Protein AF-A0A3L7SMZ0-F1 (afdb_monomer)

Mean predicted aligned error: 10.13 Å

Secondary structure (DSSP, 8-state):
-HHHHHHHHHHHHHHHHHHHHHHHHHHHHHHHHTT--HHHHHHHH-S-------S--SEE-TTPPTTPPPEE---TT-SS-HHHHHHHHHTPPTT-EEEEE-TTSS-EEEEE----SS-HHHHHHHHHHHHT-HHHHHHHHHHHHHHHHHHHHHHHHHHTT---SS---SGGG-

pLDDT: mean 87.82, std 9.3, range [47.94, 97.62]

Solvent-accessible surface area (backbone atoms only — not comparable to full-atom values): 10430 Å² total; per-residue (Å²): 112,79,82,53,50,61,56,50,53,51,52,48,51,46,61,67,40,42,66,57,43,46,51,55,19,49,50,51,26,50,47,34,63,73,70,46,51,66,64,62,52,25,70,74,68,54,99,53,88,79,76,82,61,66,92,77,57,73,59,37,52,86,90,59,62,92,88,59,77,70,40,78,49,76,54,64,91,48,75,61,34,46,68,57,31,47,52,51,56,72,73,50,51,71,65,36,60,36,67,33,4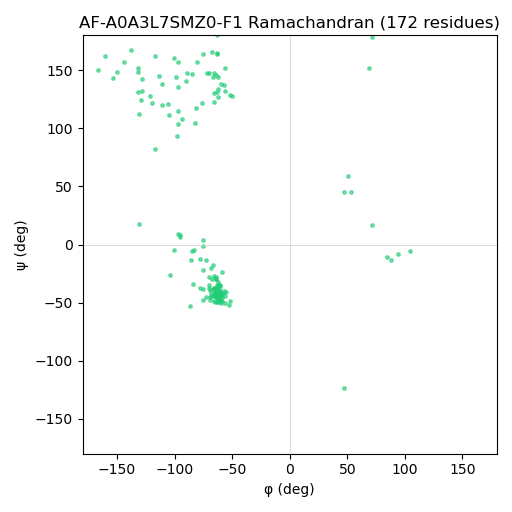0,20,61,88,57,82,50,58,43,54,41,68,40,78,72,64,84,71,42,75,68,56,49,50,50,52,53,56,54,47,71,73,36,67,69,63,51,44,56,54,49,50,52,52,49,49,53,52,48,53,53,50,52,51,51,50,41,59,75,66,65,66,76,76,94,55,86,73,91,54,89,89,74,114

Sequence (174 aa):
FQSARDDVLRAWRIVEARPLARKAAEEIATEAKAGKTLEQIAAARGGVEVEKAGPFTWLTRGTAPFGSAPELSQPEGLAMPGDEVMRAVFDLEPGQTAVAFNEPKTVCYAIRLVSLEPDDAQLKDLFLASTQDPRRLATVADDDTRSVYDGWMKSILERYAVSWKREPRGPELR

Structure (mmCIF, N/CA/C/O backbone):
data_AF-A0A3L7SMZ0-F1
#
_entry.id   AF-A0A3L7SMZ0-F1
#
loop_
_atom_site.group_PDB
_atom_site.id
_atom_site.type_symbol
_atom_site.label_atom_id
_atom_site.label_alt_id
_atom_site.label_comp_id
_atom_site.label_asym_id
_atom_site.label_entity_id
_atom_site.label_seq_id
_atom_site.pdbx_PDB_ins_code
_atom_site.Cartn_x
_atom_site.Cartn_y
_atom_site.Cartn_z
_atom_site.occupancy
_atom_site.B_iso_or_equiv
_atom_site.auth_seq_id
_atom_site.auth_comp_id
_atom_site.auth_asym_id
_atom_site.auth_atom_id
_atom_site.pdbx_PDB_model_num
ATOM 1 N N . PHE A 1 1 ? -21.605 -33.435 8.674 1.00 61.97 1 PHE A N 1
ATOM 2 C CA . PHE A 1 1 ? -22.474 -32.242 8.781 1.00 61.97 1 PHE A CA 1
ATOM 3 C C . PHE A 1 1 ? -22.337 -31.507 10.112 1.00 61.97 1 PHE A C 1
ATOM 5 O O . PHE A 1 1 ? -22.133 -30.305 10.057 1.00 61.97 1 PHE A O 1
ATOM 12 N N . GLN A 1 2 ? -22.388 -32.161 11.284 1.00 65.62 2 GLN A N 1
ATOM 13 C CA . GLN A 1 2 ? -22.235 -31.438 12.564 1.00 65.62 2 GLN A CA 1
ATOM 14 C C . GLN A 1 2 ? -20.865 -30.756 12.738 1.00 65.62 2 GLN A C 1
ATOM 16 O O . GLN A 1 2 ? -20.828 -29.611 13.163 1.00 65.62 2 GLN A O 1
ATOM 21 N N . SER A 1 3 ? -19.769 -31.392 12.310 1.00 71.50 3 SER A N 1
ATOM 22 C CA . SER A 1 3 ? -18.417 -30.810 12.380 1.00 71.50 3 SER A CA 1
ATOM 23 C C . SER A 1 3 ? -18.206 -29.575 11.493 1.00 71.50 3 SER A C 1
ATOM 25 O O . SER A 1 3 ? -17.389 -28.730 11.821 1.00 71.50 3 SER A O 1
ATOM 27 N N . ALA A 1 4 ? -18.953 -29.437 10.392 1.00 82.88 4 ALA A N 1
ATOM 28 C CA . ALA A 1 4 ? -18.811 -28.311 9.463 1.00 82.88 4 ALA A CA 1
ATOM 29 C C . ALA A 1 4 ? -19.632 -27.079 9.879 1.00 82.88 4 ALA A C 1
ATOM 31 O O . ALA A 1 4 ? -19.448 -25.993 9.334 1.00 82.88 4 ALA A O 1
ATOM 32 N N . ARG A 1 5 ? -20.568 -27.232 10.825 1.00 87.50 5 ARG A N 1
ATOM 33 C CA . ARG A 1 5 ? -21.480 -26.154 11.224 1.00 87.50 5 ARG A CA 1
ATOM 34 C C . ARG A 1 5 ? -20.731 -24.988 11.864 1.00 87.50 5 ARG A C 1
ATOM 36 O O . ARG A 1 5 ? -21.037 -23.838 11.561 1.00 87.50 5 ARG A O 1
ATOM 43 N N . ASP A 1 6 ? -19.755 -25.285 12.714 1.00 90.06 6 ASP A N 1
ATOM 44 C CA . ASP A 1 6 ? -19.004 -24.261 13.441 1.00 90.06 6 ASP A CA 1
ATOM 45 C C . ASP A 1 6 ? -18.095 -23.457 12.508 1.00 90.06 6 ASP A C 1
ATOM 47 O O . ASP A 1 6 ? -18.008 -22.234 12.632 1.00 90.06 6 ASP A O 1
ATOM 51 N N . ASP A 1 7 ? -17.490 -24.114 11.518 1.00 87.69 7 ASP A N 1
ATOM 52 C CA . ASP A 1 7 ? -16.670 -23.444 10.508 1.00 87.69 7 ASP A CA 1
ATOM 53 C C . ASP A 1 7 ? -17.520 -22.571 9.578 1.00 87.69 7 ASP A C 1
ATOM 55 O O . ASP A 1 7 ? -17.141 -21.438 9.283 1.00 87.69 7 ASP A O 1
ATOM 59 N N . VAL A 1 8 ? -18.713 -23.037 9.189 1.00 89.88 8 VAL A N 1
ATOM 60 C CA . VAL A 1 8 ? -19.667 -22.234 8.406 1.00 89.88 8 VAL A CA 1
ATOM 61 C C . VAL A 1 8 ? -20.141 -21.016 9.199 1.00 89.88 8 VAL A C 1
ATOM 63 O O . VAL A 1 8 ? -20.168 -19.913 8.657 1.00 89.88 8 VAL A O 1
ATOM 66 N N . LEU A 1 9 ? -20.467 -21.173 10.486 1.00 91.00 9 LEU A N 1
ATOM 67 C CA . LEU A 1 9 ? -20.859 -20.050 11.343 1.00 91.00 9 LEU A CA 1
ATOM 68 C C . LEU A 1 9 ? -19.721 -19.042 11.521 1.00 91.00 9 LEU A C 1
ATOM 70 O O . LEU A 1 9 ? -19.966 -17.836 11.494 1.00 91.00 9 LEU A O 1
ATOM 74 N N . ARG A 1 10 ? -18.480 -19.514 11.684 1.00 87.94 10 ARG A N 1
ATOM 75 C CA . ARG A 1 10 ? -17.296 -18.650 11.767 1.00 87.94 10 ARG A CA 1
ATOM 76 C C . ARG A 1 10 ? -17.092 -17.875 10.468 1.00 87.94 10 ARG A C 1
ATOM 78 O O . ARG A 1 10 ? -16.955 -16.656 10.513 1.00 87.94 10 ARG A O 1
ATOM 85 N N . ALA A 1 11 ? -17.123 -18.559 9.325 1.00 88.31 11 ALA A N 1
ATOM 86 C CA . ALA A 1 11 ? -16.977 -17.936 8.014 1.00 88.31 11 ALA A CA 1
ATOM 87 C C . ALA A 1 11 ? -18.089 -16.913 7.749 1.00 88.31 11 ALA A C 1
ATOM 89 O O . ALA A 1 11 ? -17.805 -15.799 7.316 1.00 88.31 11 ALA A O 1
ATOM 90 N N . TRP A 1 12 ? -19.338 -17.247 8.083 1.00 91.50 12 TRP A N 1
ATOM 91 C CA . TRP A 1 12 ? -20.465 -16.328 7.947 1.00 91.50 12 TRP A CA 1
ATOM 92 C C . TRP A 1 12 ? -20.293 -15.078 8.817 1.00 91.50 12 TRP A C 1
ATOM 94 O O . TRP A 1 12 ? -20.418 -13.969 8.311 1.00 91.50 12 TRP A O 1
ATOM 104 N N . ARG A 1 13 ? -19.894 -15.228 10.089 1.00 91.56 13 ARG A N 1
ATOM 105 C CA . ARG A 1 13 ? -19.596 -14.080 10.966 1.00 91.56 13 ARG A CA 1
ATOM 106 C C . ARG A 1 13 ? -18.507 -13.176 10.396 1.00 91.56 13 ARG A C 1
ATOM 108 O O . ARG A 1 13 ? -18.650 -11.963 10.469 1.00 91.56 13 ARG A O 1
ATOM 115 N N . ILE A 1 14 ? -17.444 -13.746 9.824 1.00 90.12 14 ILE A N 1
ATOM 116 C CA . ILE A 1 14 ? -16.384 -12.964 9.168 1.00 90.12 14 ILE A CA 1
ATOM 117 C C . ILE A 1 14 ? -16.967 -12.181 7.990 1.00 90.12 14 ILE A C 1
ATOM 119 O O . ILE A 1 14 ? -16.710 -10.988 7.870 1.00 90.12 14 ILE A O 1
ATOM 123 N N . VAL A 1 15 ? -17.774 -12.827 7.144 1.00 92.44 15 VAL A N 1
ATOM 124 C CA . VAL A 1 15 ? -18.394 -12.181 5.978 1.00 92.44 15 VAL A CA 1
ATOM 125 C C . VAL A 1 15 ? -19.296 -11.018 6.397 1.00 92.44 15 VAL A C 1
ATOM 127 O O . VAL A 1 15 ? -19.146 -9.927 5.850 1.00 92.44 15 VAL A O 1
ATOM 130 N N . GLU A 1 16 ? -20.164 -11.216 7.390 1.00 94.56 16 GLU A N 1
ATOM 131 C CA . GLU A 1 16 ? -21.061 -10.173 7.915 1.00 94.56 16 GLU A CA 1
ATOM 132 C C . GLU A 1 16 ? -20.305 -9.052 8.645 1.00 94.56 16 GLU A C 1
ATOM 134 O O . GLU A 1 16 ? -20.731 -7.898 8.645 1.00 94.56 16 GLU A O 1
ATOM 139 N N . ALA A 1 17 ? -19.153 -9.360 9.249 1.00 93.75 17 ALA A N 1
ATOM 140 C CA . ALA A 1 17 ? -18.333 -8.371 9.941 1.00 93.75 17 ALA A CA 1
ATOM 141 C C . ALA A 1 17 ? -17.552 -7.452 8.986 1.00 93.75 17 ALA A C 1
ATOM 143 O O . ALA A 1 17 ? -17.189 -6.346 9.384 1.00 93.75 17 ALA A O 1
ATOM 144 N N . ARG A 1 18 ? -17.307 -7.853 7.730 1.00 95.19 18 ARG A N 1
ATOM 145 C CA . ARG A 1 18 ? -16.549 -7.052 6.745 1.00 95.19 18 ARG A CA 1
ATOM 146 C C . ARG A 1 18 ? -17.066 -5.616 6.570 1.00 95.19 18 ARG A C 1
ATOM 148 O O . ARG A 1 18 ? -16.255 -4.702 6.696 1.00 95.19 18 ARG A O 1
ATOM 155 N N . PRO A 1 19 ? -18.361 -5.352 6.306 1.00 96.25 19 PRO A N 1
ATOM 156 C CA . PRO A 1 19 ? -18.842 -3.974 6.178 1.00 96.25 19 PRO A CA 1
ATOM 157 C C . PRO A 1 19 ? -18.645 -3.150 7.460 1.00 96.25 19 PRO A C 1
ATOM 159 O O . PRO A 1 19 ? -18.321 -1.967 7.377 1.00 96.25 19 PRO A O 1
ATOM 162 N N . LEU A 1 20 ? -18.781 -3.766 8.640 1.00 95.69 20 LEU A N 1
ATOM 163 C CA . LEU A 1 20 ? -18.564 -3.095 9.925 1.00 95.69 20 LEU A CA 1
ATOM 164 C C . LEU A 1 20 ? -17.086 -2.758 10.141 1.00 95.69 20 LEU A C 1
ATOM 166 O O . LEU A 1 20 ? -16.763 -1.633 10.517 1.00 95.69 20 LEU A O 1
ATOM 170 N N . ALA A 1 21 ? -16.195 -3.709 9.853 1.00 95.12 21 ALA A N 1
ATOM 171 C CA . ALA A 1 21 ? -14.751 -3.516 9.938 1.00 95.12 21 ALA A CA 1
ATOM 172 C C . ALA A 1 21 ? -14.280 -2.415 8.981 1.00 95.12 21 ALA A C 1
ATOM 174 O O . ALA A 1 21 ? -13.511 -1.543 9.377 1.00 95.12 21 ALA A O 1
ATOM 175 N N . ARG A 1 22 ? -14.807 -2.405 7.750 1.00 96.75 22 ARG A N 1
ATOM 176 C CA . ARG A 1 22 ? -14.508 -1.364 6.764 1.00 96.75 22 ARG A CA 1
ATOM 177 C C . ARG A 1 22 ? -14.932 0.014 7.249 1.00 96.75 22 ARG A C 1
ATOM 179 O O . ARG A 1 22 ? -14.124 0.932 7.228 1.00 96.75 22 ARG A O 1
ATOM 186 N N . LYS A 1 23 ? -16.166 0.144 7.741 1.00 97.06 23 LYS A N 1
ATOM 187 C CA . LYS A 1 23 ? -16.670 1.413 8.270 1.00 97.06 23 LYS A CA 1
ATOM 188 C C . LYS A 1 23 ? -15.819 1.910 9.444 1.00 97.06 23 LYS A C 1
ATOM 190 O O . LYS A 1 23 ? -15.458 3.080 9.486 1.00 97.06 23 LYS A O 1
ATOM 195 N N . ALA A 1 24 ? -15.457 1.021 10.370 1.00 95.44 24 ALA A N 1
ATOM 196 C CA . ALA A 1 24 ? -14.597 1.375 11.496 1.00 95.44 24 ALA A CA 1
ATOM 197 C C . ALA A 1 24 ? -13.214 1.865 11.030 1.00 95.44 24 ALA A C 1
ATOM 199 O O . ALA A 1 24 ? -12.723 2.876 11.533 1.00 95.44 24 ALA A O 1
ATOM 200 N N . ALA A 1 25 ? -12.613 1.194 10.044 1.00 96.00 25 ALA A N 1
ATOM 201 C CA . ALA A 1 25 ? -11.343 1.609 9.455 1.00 96.00 25 ALA A CA 1
ATOM 202 C C . ALA A 1 25 ? -11.455 2.952 8.706 1.00 96.00 25 ALA A C 1
ATOM 204 O O . ALA A 1 25 ? -10.567 3.793 8.826 1.00 96.00 25 ALA A O 1
ATOM 205 N N . GLU A 1 26 ? -12.559 3.200 7.995 1.00 97.12 26 GLU A N 1
ATOM 206 C CA . GLU A 1 26 ? -12.838 4.473 7.312 1.00 97.12 26 GLU A CA 1
ATOM 207 C C . GLU A 1 26 ? -12.971 5.640 8.300 1.00 97.12 26 GLU A C 1
ATOM 209 O O . GLU A 1 26 ? -12.452 6.731 8.050 1.00 97.12 26 GLU A O 1
ATOM 214 N N . GLU A 1 27 ? -13.594 5.420 9.459 1.00 95.69 27 GLU A N 1
ATOM 215 C CA . GLU A 1 27 ? -13.653 6.427 10.521 1.00 95.69 27 GLU A CA 1
ATOM 216 C C . GLU A 1 27 ? -12.258 6.730 11.093 1.00 95.69 27 GLU A C 1
ATOM 218 O O . GLU A 1 27 ? -11.916 7.899 11.276 1.00 95.69 27 GLU A O 1
ATOM 223 N N . ILE A 1 28 ? -11.424 5.703 11.313 1.00 95.62 28 ILE A N 1
ATOM 224 C CA . ILE A 1 28 ? -10.031 5.876 11.765 1.00 95.62 28 ILE A CA 1
ATOM 225 C C . ILE A 1 28 ? -9.224 6.664 10.726 1.00 95.62 28 ILE A C 1
ATOM 227 O O . ILE A 1 28 ? -8.544 7.627 11.079 1.00 95.62 28 ILE A O 1
ATOM 231 N N . ALA A 1 29 ? -9.328 6.304 9.445 1.00 95.31 29 ALA A N 1
ATOM 232 C CA . ALA A 1 29 ? -8.656 7.008 8.355 1.00 95.31 29 ALA A CA 1
ATOM 233 C C . ALA A 1 29 ? -9.105 8.477 8.266 1.00 95.31 29 ALA A C 1
ATOM 235 O O . ALA A 1 29 ? -8.281 9.376 8.098 1.00 95.31 29 ALA A O 1
ATOM 236 N N . THR A 1 30 ? -10.398 8.745 8.468 1.00 95.38 30 THR A N 1
ATOM 237 C CA . THR A 1 30 ? -10.944 10.110 8.478 1.00 95.38 30 THR A CA 1
ATOM 238 C C . THR A 1 30 ? -10.388 10.938 9.639 1.00 95.38 30 THR A C 1
ATOM 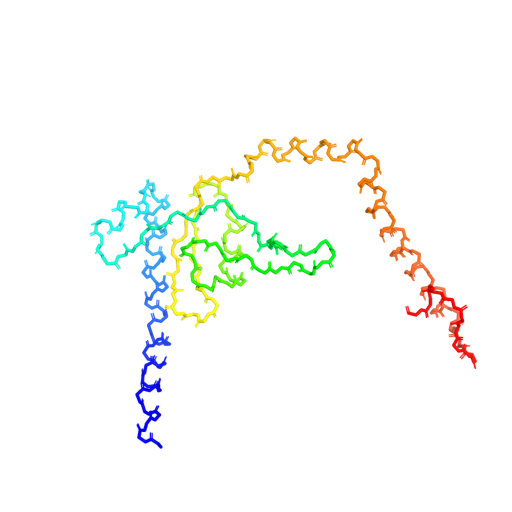240 O O . THR A 1 30 ? -9.978 12.083 9.440 1.00 95.38 30 THR A O 1
ATOM 243 N N . GLU A 1 31 ? -10.313 10.368 10.844 1.00 93.12 31 GLU A N 1
ATOM 244 C CA . GLU A 1 31 ? -9.694 11.034 11.995 1.00 93.12 31 GLU A CA 1
ATOM 245 C C . GLU A 1 31 ? -8.194 11.282 11.792 1.00 93.12 31 GLU A C 1
ATOM 247 O O . GLU A 1 31 ? -7.683 12.343 12.164 1.00 93.12 31 GLU A O 1
ATOM 252 N N . ALA A 1 32 ? -7.494 10.335 11.167 1.00 93.31 32 ALA A N 1
ATOM 253 C CA . ALA A 1 32 ? -6.076 10.467 10.860 1.00 93.31 32 ALA A CA 1
ATOM 254 C C . ALA A 1 32 ? -5.824 11.569 9.819 1.00 93.31 32 ALA A C 1
ATOM 256 O O . ALA A 1 32 ? -4.890 12.362 9.964 1.00 93.31 32 ALA A O 1
ATOM 257 N N . LYS A 1 33 ? -6.707 11.687 8.819 1.00 91.62 33 LYS A N 1
ATOM 258 C CA . LYS A 1 33 ? -6.701 12.778 7.833 1.00 91.62 33 LYS A CA 1
ATOM 259 C C . LYS A 1 33 ? -6.962 14.147 8.472 1.00 91.62 33 LYS A C 1
ATOM 261 O O . LYS A 1 33 ? -6.433 15.147 7.997 1.00 91.62 33 LYS A O 1
ATOM 266 N N . ALA A 1 34 ? -7.723 14.201 9.567 1.00 90.75 34 ALA A N 1
ATOM 267 C CA . ALA A 1 34 ? -7.956 15.420 10.347 1.00 90.75 34 ALA A CA 1
ATOM 268 C C . ALA A 1 34 ? -6.756 15.838 11.229 1.00 90.75 34 ALA A C 1
ATOM 270 O O . ALA A 1 34 ? -6.853 16.808 11.979 1.00 90.75 34 ALA A O 1
ATOM 271 N N . GLY A 1 35 ? -5.627 15.125 11.144 1.00 86.88 35 GLY A N 1
ATOM 272 C CA . GLY A 1 35 ? -4.358 15.504 11.769 1.00 86.88 35 GLY A CA 1
ATOM 273 C C . GLY A 1 35 ? -3.992 14.712 13.024 1.00 86.88 35 GLY A C 1
ATOM 274 O O . GLY A 1 35 ? -2.872 14.858 13.510 1.00 86.88 35 GLY A O 1
ATOM 275 N N . LYS A 1 36 ? -4.872 13.837 13.529 1.00 89.44 36 LYS A N 1
ATOM 276 C CA . LYS A 1 36 ? -4.529 12.932 14.638 1.00 89.44 36 LYS A CA 1
ATOM 277 C C . LYS A 1 36 ? -3.576 11.834 14.167 1.00 89.44 36 LYS A C 1
ATOM 279 O O . LYS A 1 36 ? -3.642 11.398 13.016 1.00 89.44 36 LYS A O 1
ATOM 284 N N . THR A 1 37 ? -2.688 11.364 15.036 1.00 91.12 37 THR A N 1
ATOM 285 C CA . THR A 1 37 ? -1.869 10.179 14.723 1.00 91.12 37 THR A CA 1
ATOM 286 C C . THR A 1 37 ? -2.671 8.896 14.958 1.00 91.12 37 THR A C 1
ATOM 288 O O . THR A 1 37 ? -3.652 8.902 15.708 1.00 91.12 37 THR A O 1
ATOM 291 N N . LEU A 1 38 ? -2.283 7.789 14.314 1.00 92.75 38 LEU A N 1
ATOM 292 C CA . LEU A 1 38 ? -2.985 6.512 14.493 1.00 92.75 38 LEU A CA 1
ATOM 293 C C . LEU A 1 38 ? -2.883 6.022 15.944 1.00 92.75 38 LEU A C 1
ATOM 295 O O . LEU A 1 38 ? -3.860 5.512 16.484 1.00 92.75 38 LEU A O 1
ATOM 299 N N . GLU A 1 39 ? -1.757 6.275 16.611 1.00 92.62 39 GLU A N 1
ATOM 300 C CA . GLU A 1 39 ? -1.524 5.936 18.019 1.00 92.62 39 GLU A CA 1
ATOM 301 C C . GLU A 1 39 ? -2.490 6.686 18.945 1.00 92.62 39 GLU A C 1
ATOM 303 O O . GLU A 1 39 ? -3.046 6.100 19.872 1.00 92.62 39 GLU A O 1
ATOM 308 N N . GLN A 1 40 ? -2.743 7.973 18.676 1.00 92.06 40 GLN A N 1
ATOM 309 C CA . GLN A 1 40 ? -3.708 8.771 19.439 1.00 92.06 40 GLN A CA 1
ATOM 310 C C . GLN A 1 40 ? -5.137 8.239 19.277 1.00 92.06 40 GLN A C 1
ATOM 312 O O . GLN A 1 40 ? -5.891 8.180 20.249 1.00 92.06 40 GLN A O 1
ATOM 317 N N . ILE A 1 41 ? -5.512 7.848 18.055 1.00 92.31 41 ILE A N 1
ATOM 318 C CA . ILE A 1 41 ? -6.843 7.300 17.760 1.00 92.31 41 ILE A CA 1
ATOM 319 C C . ILE A 1 41 ? -7.013 5.929 18.426 1.00 92.31 41 ILE A C 1
ATOM 321 O O . ILE A 1 41 ? -8.040 5.676 19.058 1.00 92.31 41 ILE A O 1
ATOM 325 N N . ALA A 1 42 ? -6.000 5.065 18.340 1.00 91.81 42 ALA A N 1
ATOM 326 C CA . ALA A 1 42 ? -6.015 3.743 18.956 1.00 91.81 42 ALA A CA 1
ATOM 327 C C . ALA A 1 42 ? -6.091 3.812 20.486 1.00 91.81 42 ALA A C 1
ATOM 329 O O . ALA A 1 42 ? -6.905 3.108 21.086 1.00 91.81 42 ALA A O 1
ATOM 330 N N . ALA A 1 43 ? -5.329 4.713 21.117 1.00 91.31 43 ALA A N 1
ATOM 331 C CA . ALA A 1 43 ? -5.389 4.934 22.561 1.00 91.31 43 ALA A CA 1
ATOM 332 C C . ALA A 1 43 ? -6.776 5.410 23.030 1.00 91.31 43 ALA A C 1
ATOM 334 O O . ALA A 1 43 ? -7.219 5.037 24.114 1.00 91.31 43 ALA A O 1
ATOM 335 N N . ALA A 1 44 ? -7.475 6.211 22.217 1.00 89.94 44 ALA A N 1
ATOM 336 C CA . ALA A 1 44 ? -8.810 6.713 22.539 1.00 89.94 44 ALA A CA 1
ATOM 337 C C . ALA A 1 44 ? -9.922 5.670 22.333 1.00 89.94 44 ALA A C 1
ATOM 339 O O . ALA A 1 44 ? -10.883 5.643 23.101 1.00 89.94 44 ALA A O 1
ATOM 340 N N . ARG A 1 45 ? -9.820 4.833 21.291 1.00 88.25 45 ARG A N 1
ATOM 341 C CA . ARG A 1 45 ? -10.846 3.832 20.943 1.00 88.25 45 ARG A CA 1
ATOM 342 C C . ARG A 1 45 ? -10.698 2.525 21.728 1.00 88.25 45 ARG A C 1
ATOM 344 O O . ARG A 1 45 ? -11.707 1.910 22.059 1.00 88.25 45 ARG A O 1
ATOM 351 N N . GLY A 1 46 ? -9.464 2.124 22.043 1.00 83.25 46 GLY A N 1
ATOM 352 C CA . GLY A 1 46 ? -9.151 0.822 22.633 1.00 83.25 46 GLY A CA 1
ATOM 353 C C . GLY A 1 46 ? -9.377 -0.345 21.658 1.00 83.25 46 GLY A C 1
ATOM 354 O O . GLY A 1 46 ? -10.203 -0.275 20.752 1.00 83.25 46 GLY A O 1
ATOM 355 N N . GLY A 1 47 ? -8.623 -1.436 21.828 1.00 82.69 47 GLY A N 1
ATOM 356 C CA . GLY A 1 47 ? -8.799 -2.657 21.026 1.00 82.69 47 GLY A CA 1
ATOM 357 C C . GLY A 1 47 ? -8.342 -2.563 19.564 1.00 82.69 47 GLY A C 1
ATOM 358 O O . GLY A 1 47 ? -8.731 -3.405 18.760 1.00 82.69 47 GLY A O 1
ATOM 359 N N . VAL A 1 48 ? -7.533 -1.556 19.220 1.00 88.12 48 VAL A N 1
ATOM 360 C CA . VAL A 1 48 ? -6.892 -1.409 17.907 1.00 88.12 48 VAL A CA 1
ATOM 361 C C . VAL A 1 48 ? -5.384 -1.378 18.119 1.00 88.12 48 VAL A C 1
ATOM 363 O O . VAL A 1 48 ? -4.894 -0.590 18.928 1.00 88.12 48 VAL A O 1
ATOM 366 N N . GLU A 1 49 ? -4.661 -2.230 17.403 1.00 90.50 49 GLU A N 1
ATOM 367 C CA . GLU A 1 49 ? -3.199 -2.246 17.400 1.00 90.50 49 GLU A CA 1
ATOM 368 C C . GLU A 1 49 ? -2.676 -1.325 16.296 1.00 90.50 49 GLU A C 1
ATOM 370 O O . GLU A 1 49 ? -3.256 -1.234 15.212 1.00 90.50 49 GLU A O 1
ATOM 375 N N . VAL A 1 50 ? -1.601 -0.596 16.598 1.00 93.12 50 VAL A N 1
ATOM 376 C CA . VAL A 1 50 ? -0.942 0.311 15.656 1.00 93.12 50 VAL A CA 1
ATOM 377 C C . VAL A 1 50 ? 0.481 -0.165 15.479 1.00 93.12 50 VAL A C 1
ATOM 379 O O . VAL A 1 50 ? 1.243 -0.231 16.442 1.00 93.12 50 VAL A O 1
ATOM 382 N N . GLU A 1 51 ? 0.830 -0.459 14.236 1.00 93.38 51 GLU A N 1
ATOM 383 C CA . GLU A 1 51 ? 2.160 -0.903 13.861 1.00 93.38 51 GLU A CA 1
ATOM 384 C C . GLU A 1 51 ? 2.693 -0.050 12.718 1.00 93.38 51 GLU A C 1
ATOM 386 O O . GLU A 1 51 ? 1.962 0.350 11.807 1.00 93.38 51 GLU A O 1
ATOM 391 N N . LYS A 1 52 ? 3.996 0.229 12.768 1.00 93.25 52 LYS A N 1
ATOM 392 C CA . LYS A 1 52 ? 4.705 0.881 11.674 1.00 93.25 52 LYS A CA 1
ATOM 393 C C . LYS A 1 52 ? 5.320 -0.201 10.795 1.00 93.25 52 LYS A C 1
ATOM 395 O O . LYS A 1 52 ? 6.318 -0.803 11.180 1.00 93.25 52 LYS A O 1
ATOM 400 N N . ALA A 1 53 ? 4.765 -0.397 9.604 1.00 92.19 53 ALA A N 1
ATOM 401 C CA . ALA A 1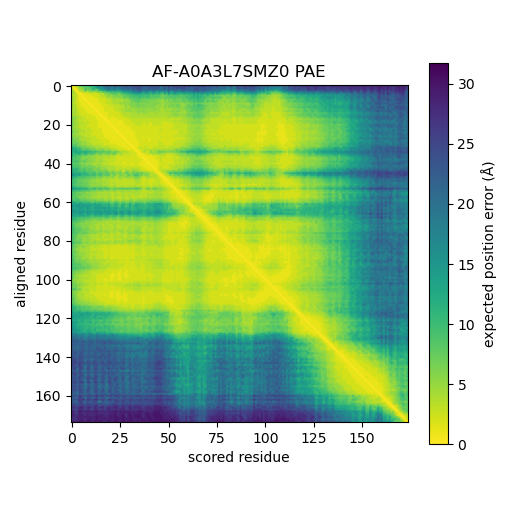 53 ? 5.424 -1.203 8.584 1.00 92.19 53 ALA A CA 1
ATOM 402 C C . ALA A 1 53 ? 6.715 -0.491 8.131 1.00 92.19 53 ALA A C 1
ATOM 404 O O . ALA A 1 53 ? 6.700 0.716 7.868 1.00 92.19 53 ALA A O 1
ATOM 405 N N . GLY A 1 54 ? 7.836 -1.223 8.105 1.00 86.12 54 GLY A N 1
ATOM 406 C CA . GLY A 1 54 ? 9.144 -0.705 7.679 1.00 86.12 54 GLY A CA 1
ATOM 407 C C . GLY A 1 54 ? 9.162 -0.264 6.209 1.00 86.12 54 GLY A C 1
ATOM 408 O O . GLY A 1 54 ? 8.149 -0.381 5.526 1.00 86.12 54 GLY A O 1
ATOM 409 N N . PRO A 1 55 ? 10.288 0.234 5.677 1.00 90.38 55 PRO A N 1
ATOM 410 C CA . PRO A 1 55 ? 10.376 0.492 4.246 1.00 90.38 55 PRO A CA 1
ATOM 411 C C . PRO A 1 55 ? 10.223 -0.827 3.479 1.00 90.38 55 PRO A C 1
ATOM 413 O O . PRO A 1 55 ? 10.927 -1.805 3.742 1.00 90.38 55 PRO A O 1
ATOM 416 N N . PHE A 1 56 ? 9.300 -0.868 2.523 1.00 93.25 56 PHE A N 1
ATOM 417 C CA . PHE A 1 56 ? 9.114 -2.015 1.641 1.00 93.25 56 PHE A CA 1
ATOM 418 C C . PHE A 1 56 ? 8.736 -1.565 0.231 1.00 93.25 56 PHE A C 1
ATOM 420 O O . PHE A 1 56 ? 8.211 -0.475 0.018 1.00 93.25 56 PHE A O 1
ATOM 427 N N . THR A 1 57 ? 9.004 -2.426 -0.746 1.00 93.06 57 THR A N 1
ATOM 428 C CA . THR A 1 57 ? 8.587 -2.269 -2.145 1.00 93.06 57 THR A CA 1
ATOM 429 C C . THR A 1 57 ? 7.364 -3.135 -2.426 1.00 93.06 57 THR A C 1
ATOM 431 O O . THR A 1 57 ? 7.123 -4.096 -1.697 1.00 93.06 57 THR A O 1
ATOM 434 N N . TRP A 1 58 ? 6.599 -2.855 -3.491 1.00 94.25 58 TRP A N 1
ATOM 435 C CA . TRP A 1 58 ? 5.434 -3.686 -3.833 1.00 94.25 58 TRP A CA 1
ATOM 436 C C . TRP A 1 58 ? 5.845 -5.153 -4.005 1.00 94.25 58 TRP A C 1
ATOM 438 O O . TRP A 1 58 ? 5.288 -6.066 -3.395 1.00 94.25 58 TRP A O 1
ATOM 448 N N . LEU A 1 59 ? 6.878 -5.362 -4.814 1.00 93.50 59 LEU A N 1
ATOM 449 C CA . LEU A 1 59 ? 7.445 -6.671 -5.075 1.00 93.50 59 LEU A CA 1
ATOM 450 C C . LEU A 1 59 ? 8.856 -6.760 -4.507 1.00 93.50 59 LEU A C 1
ATOM 452 O O . LEU A 1 59 ? 9.620 -5.790 -4.559 1.00 93.50 59 LEU A O 1
ATOM 456 N N . THR A 1 60 ? 9.218 -7.938 -4.017 1.00 90.38 60 THR A N 1
ATOM 457 C CA . THR A 1 60 ? 10.545 -8.246 -3.494 1.00 90.38 60 THR A CA 1
ATOM 458 C C . THR A 1 60 ? 11.061 -9.547 -4.088 1.00 90.38 60 THR A C 1
ATOM 460 O O . THR A 1 60 ? 10.305 -10.441 -4.459 1.00 90.38 60 THR A O 1
ATOM 463 N N . ARG A 1 61 ? 12.384 -9.655 -4.191 1.00 86.88 61 ARG A N 1
ATOM 464 C CA . ARG A 1 61 ? 13.057 -10.933 -4.457 1.00 86.88 61 ARG A CA 1
ATOM 465 C C . ARG A 1 61 ? 13.643 -11.541 -3.187 1.00 86.88 61 ARG A C 1
ATOM 467 O O . ARG A 1 61 ? 14.163 -12.646 -3.242 1.00 86.88 61 ARG A O 1
ATOM 474 N N . GLY A 1 62 ? 13.571 -10.838 -2.053 1.00 84.75 62 GLY A N 1
ATOM 475 C CA . GLY A 1 62 ? 14.172 -11.277 -0.796 1.00 84.75 62 GLY A CA 1
ATOM 476 C C . GLY A 1 62 ? 15.616 -11.747 -0.993 1.00 84.75 62 GLY A C 1
ATOM 477 O O . GLY A 1 62 ? 16.449 -11.022 -1.535 1.00 84.75 62 GLY A O 1
ATOM 478 N N . THR A 1 63 ? 15.886 -12.986 -0.587 1.00 85.50 63 THR A N 1
ATOM 479 C CA . THR A 1 63 ? 17.179 -13.671 -0.743 1.00 85.50 63 THR A CA 1
ATOM 480 C C . THR A 1 63 ? 17.244 -14.588 -1.972 1.00 85.50 63 THR A C 1
ATOM 482 O O . THR A 1 63 ? 18.196 -15.358 -2.113 1.00 85.50 63 THR A O 1
ATOM 485 N N . ALA A 1 64 ? 16.244 -14.539 -2.859 1.00 86.62 64 ALA A N 1
ATOM 486 C CA . ALA A 1 64 ? 16.171 -15.404 -4.028 1.00 86.62 64 ALA A CA 1
ATOM 487 C C . ALA A 1 64 ? 17.307 -15.109 -5.032 1.00 86.62 64 ALA A C 1
ATOM 489 O O . ALA A 1 64 ? 17.719 -13.953 -5.188 1.00 86.62 64 ALA A O 1
ATOM 490 N N . PRO A 1 65 ? 17.804 -16.133 -5.756 1.00 84.38 65 PRO A N 1
ATOM 491 C CA . PRO A 1 65 ? 18.840 -15.956 -6.766 1.00 84.38 65 PRO A CA 1
ATOM 492 C C . PRO A 1 65 ? 18.454 -14.942 -7.846 1.00 84.38 65 PRO A C 1
ATOM 494 O O . PRO A 1 65 ? 17.282 -14.792 -8.207 1.00 84.38 65 PRO A O 1
ATOM 497 N N . PHE A 1 66 ? 19.464 -14.293 -8.425 1.00 79.00 66 PHE A N 1
ATOM 498 C CA . PHE A 1 66 ? 19.276 -13.407 -9.569 1.00 79.00 66 PHE A CA 1
ATOM 499 C C . PHE A 1 66 ? 18.592 -14.148 -10.731 1.00 79.00 66 PHE A C 1
ATOM 501 O O . PHE A 1 66 ? 18.989 -15.256 -11.083 1.00 79.00 66 PHE A O 1
ATOM 508 N N . GLY A 1 67 ? 17.559 -13.536 -11.316 1.00 80.00 67 GLY A N 1
ATOM 509 C CA . GLY A 1 67 ? 16.718 -14.149 -12.353 1.00 80.00 67 GLY A CA 1
ATOM 510 C C . GLY A 1 67 ? 15.444 -14.825 -11.834 1.00 80.00 67 GLY A C 1
ATOM 511 O O . GLY A 1 67 ? 14.587 -15.174 -12.640 1.00 80.00 67 GLY A O 1
ATOM 512 N N . SER A 1 68 ? 15.274 -14.957 -10.513 1.00 88.44 68 SER A N 1
ATOM 513 C CA . SER A 1 68 ? 14.004 -15.413 -9.931 1.00 88.44 68 SER A CA 1
ATOM 514 C C . SER A 1 68 ? 12.897 -14.387 -10.171 1.00 88.44 68 SER A C 1
ATOM 516 O O . SER A 1 68 ? 13.145 -13.173 -10.131 1.00 88.44 68 SER A O 1
ATOM 518 N N . ALA A 1 69 ? 11.679 -14.880 -10.405 1.00 88.56 69 ALA A N 1
ATOM 519 C CA . ALA A 1 69 ? 10.502 -14.029 -10.490 1.00 88.56 69 ALA A CA 1
ATOM 520 C C . ALA A 1 69 ? 10.324 -13.264 -9.165 1.00 88.56 69 ALA A C 1
ATOM 522 O O . ALA A 1 69 ? 10.554 -13.834 -8.098 1.00 88.56 69 ALA A O 1
ATOM 523 N N . PRO A 1 70 ? 9.973 -11.970 -9.214 1.00 90.44 70 PRO A N 1
ATOM 524 C CA . PRO A 1 70 ? 9.663 -11.224 -8.008 1.00 90.44 70 PRO A CA 1
ATOM 525 C C . PRO A 1 70 ? 8.335 -11.709 -7.411 1.00 90.44 70 PRO A C 1
ATOM 527 O O . PRO A 1 70 ? 7.420 -12.091 -8.140 1.00 90.44 70 PRO A O 1
ATOM 530 N N . GLU A 1 71 ? 8.227 -11.655 -6.089 1.00 91.38 71 GLU A N 1
ATOM 531 C CA . GLU A 1 71 ? 7.034 -12.048 -5.338 1.00 91.38 71 GLU A CA 1
ATOM 532 C C . GLU A 1 71 ? 6.457 -10.846 -4.583 1.00 91.38 71 GLU A C 1
ATOM 534 O O . GLU A 1 71 ? 7.132 -9.830 -4.392 1.00 91.38 71 GLU A O 1
ATOM 539 N N . LEU A 1 72 ? 5.196 -10.949 -4.158 1.00 92.94 72 LEU A N 1
ATOM 540 C CA . LEU A 1 72 ? 4.553 -9.918 -3.347 1.00 92.94 72 LEU A CA 1
ATOM 541 C C . LEU A 1 72 ? 5.271 -9.780 -2.001 1.00 92.94 72 LEU A C 1
ATOM 543 O O . LEU A 1 72 ? 5.505 -10.774 -1.311 1.00 92.94 72 LEU A O 1
ATOM 547 N N . SER A 1 73 ? 5.596 -8.551 -1.606 1.00 93.94 73 SER A N 1
ATOM 548 C CA . SER A 1 73 ? 6.218 -8.314 -0.304 1.00 93.94 73 SER A CA 1
ATOM 549 C C . SER A 1 73 ? 5.290 -8.702 0.850 1.00 93.94 73 SER A C 1
ATOM 551 O O . SER A 1 73 ? 4.078 -8.497 0.791 1.00 93.94 73 SER A O 1
ATOM 553 N N . GLN A 1 74 ? 5.886 -9.203 1.936 1.00 92.88 74 GLN A N 1
ATOM 554 C CA . GLN A 1 74 ? 5.225 -9.418 3.227 1.00 92.88 74 GLN A CA 1
ATOM 555 C C . GLN A 1 74 ? 5.892 -8.539 4.291 1.00 92.88 74 GLN A C 1
ATOM 557 O O . GLN A 1 74 ? 6.800 -9.001 4.984 1.00 92.88 74 GLN A O 1
ATOM 562 N N . PRO A 1 75 ? 5.511 -7.253 4.379 1.00 92.25 75 PRO A N 1
ATOM 563 C CA . PRO A 1 75 ? 6.037 -6.359 5.399 1.00 92.25 75 PRO A CA 1
ATOM 564 C C . PRO A 1 75 ? 5.665 -6.858 6.795 1.00 92.25 75 PRO A C 1
ATOM 566 O O . PRO A 1 75 ? 4.565 -7.372 7.008 1.00 92.25 75 PRO A O 1
ATOM 569 N N . GLU A 1 76 ? 6.572 -6.672 7.750 1.00 90.50 76 GLU A N 1
ATOM 570 C CA . GLU A 1 76 ? 6.292 -6.958 9.155 1.00 90.50 76 GLU A CA 1
ATOM 571 C C . GLU A 1 76 ? 5.072 -6.145 9.629 1.00 90.50 76 GLU A C 1
ATOM 573 O O . GLU A 1 76 ? 4.903 -4.983 9.248 1.00 90.50 76 GLU A O 1
ATOM 578 N N . GLY A 1 77 ? 4.186 -6.794 10.387 1.00 87.75 77 GLY A N 1
ATOM 579 C CA . GLY A 1 77 ? 2.923 -6.218 10.861 1.00 87.75 77 GLY A CA 1
ATOM 580 C C . GLY A 1 77 ? 1.736 -6.302 9.894 1.00 87.75 77 GLY A C 1
ATOM 581 O O . GLY A 1 77 ? 0.590 -6.085 10.294 1.00 87.75 77 GLY A O 1
ATOM 582 N N . LEU A 1 78 ? 1.952 -6.680 8.626 1.00 91.94 78 LEU A N 1
ATOM 583 C CA . LEU A 1 78 ? 0.869 -6.886 7.659 1.00 91.94 78 LEU A CA 1
ATOM 584 C C . LEU A 1 78 ? 0.623 -8.377 7.406 1.00 91.94 78 LEU A C 1
ATOM 586 O O . LEU A 1 78 ? 1.415 -9.080 6.780 1.00 91.94 78 LEU A O 1
ATOM 590 N N . ALA A 1 79 ? -0.531 -8.868 7.853 1.00 93.50 79 ALA A N 1
ATOM 591 C CA . ALA A 1 79 ? -0.931 -10.257 7.692 1.00 93.50 79 ALA A CA 1
ATOM 592 C C . ALA A 1 79 ? -1.537 -10.490 6.302 1.00 93.50 79 ALA A C 1
ATOM 594 O O . ALA A 1 79 ? -2.699 -10.158 6.069 1.00 93.50 79 ALA A O 1
ATOM 595 N N . MET A 1 80 ? -0.772 -11.121 5.403 1.00 93.75 80 MET A N 1
ATOM 596 C CA . MET A 1 80 ? -1.195 -11.469 4.033 1.00 93.75 80 MET A CA 1
ATOM 597 C C . MET A 1 80 ? -1.796 -10.267 3.273 1.00 93.75 80 MET A C 1
ATOM 599 O O . MET A 1 80 ? -2.958 -10.332 2.870 1.00 93.75 80 MET A O 1
ATOM 603 N N . PRO A 1 81 ? -1.050 -9.157 3.096 1.00 93.44 81 PRO A N 1
ATOM 604 C CA . PRO A 1 81 ? -1.594 -7.887 2.604 1.00 93.44 81 PRO A CA 1
ATOM 605 C C . PRO A 1 81 ? -2.327 -8.021 1.265 1.00 93.44 81 PRO A C 1
ATOM 607 O O . PRO A 1 81 ? -3.412 -7.467 1.114 1.00 93.44 81 PRO A O 1
ATOM 610 N N . GLY A 1 82 ? -1.790 -8.804 0.328 1.00 94.25 82 GLY A N 1
ATOM 611 C CA . GLY A 1 82 ? -2.433 -8.991 -0.970 1.00 94.25 82 GLY A CA 1
ATOM 612 C C . GLY A 1 82 ? -2.363 -7.757 -1.867 1.00 94.25 82 GLY A C 1
ATOM 613 O O . GLY A 1 82 ? -1.847 -6.709 -1.478 1.00 94.25 82 GLY A O 1
ATOM 614 N N . ASP A 1 83 ? -2.896 -7.863 -3.080 1.00 94.19 83 ASP A N 1
ATOM 615 C CA . ASP A 1 83 ? -2.807 -6.771 -4.060 1.00 94.19 83 ASP A CA 1
ATOM 616 C C . ASP A 1 83 ? -3.670 -5.557 -3.684 1.00 94.19 83 ASP A C 1
ATOM 618 O O . ASP A 1 83 ? -3.338 -4.430 -4.051 1.00 94.19 83 ASP A O 1
ATOM 622 N N . GLU A 1 84 ? -4.767 -5.762 -2.944 1.00 94.81 84 GLU A N 1
ATOM 623 C CA . GLU A 1 84 ? -5.661 -4.678 -2.513 1.00 94.81 84 GLU A CA 1
ATOM 624 C C . GLU A 1 84 ? -4.944 -3.713 -1.560 1.00 94.81 84 GLU A C 1
ATOM 626 O O . GLU A 1 84 ? -4.950 -2.504 -1.800 1.00 94.81 84 GLU A O 1
ATOM 631 N N . VAL A 1 85 ? -4.274 -4.236 -0.524 1.00 96.00 85 VAL A N 1
ATOM 632 C CA . VAL A 1 85 ? -3.467 -3.418 0.396 1.00 96.00 85 VAL A CA 1
ATOM 633 C C . VAL A 1 85 ? -2.316 -2.765 -0.348 1.00 96.00 85 VAL A C 1
ATOM 635 O O . VAL A 1 85 ? -2.073 -1.577 -0.162 1.00 96.00 85 VAL A O 1
ATOM 638 N N . MET A 1 86 ? -1.617 -3.511 -1.202 1.00 95.69 86 MET A N 1
ATOM 639 C CA . MET A 1 86 ? -0.422 -2.996 -1.870 1.00 95.69 86 MET A CA 1
ATOM 640 C C . MET A 1 86 ? -0.769 -1.857 -2.825 1.00 95.69 86 MET A C 1
ATOM 642 O O . MET A 1 86 ? -0.149 -0.800 -2.756 1.00 95.69 86 MET A O 1
ATOM 646 N N . ARG A 1 87 ? -1.836 -1.992 -3.616 1.00 96.12 87 ARG A N 1
ATOM 647 C CA . ARG A 1 87 ? -2.347 -0.883 -4.430 1.00 96.12 87 ARG A CA 1
ATOM 648 C C . ARG A 1 87 ? -2.743 0.313 -3.564 1.00 96.12 87 ARG A C 1
ATOM 650 O O . ARG A 1 87 ? -2.307 1.426 -3.826 1.00 96.12 87 ARG A O 1
ATOM 657 N N . ALA A 1 88 ? -3.502 0.074 -2.494 1.00 96.38 88 ALA A N 1
ATOM 658 C CA . ALA A 1 88 ? -3.949 1.136 -1.598 1.00 96.38 88 ALA A CA 1
ATOM 659 C C . ALA A 1 88 ? -2.795 1.877 -0.901 1.00 96.38 88 ALA A C 1
ATOM 661 O O . ALA A 1 88 ? -2.942 3.059 -0.626 1.00 96.38 88 ALA A O 1
ATOM 662 N N . VAL A 1 89 ? -1.673 1.212 -0.603 1.00 94.88 89 VAL A N 1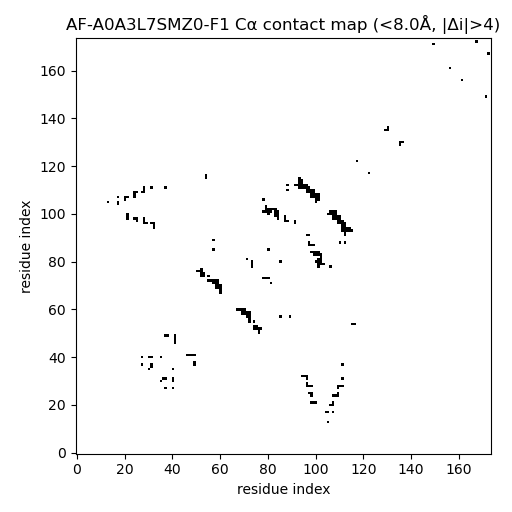
ATOM 663 C CA . VAL A 1 89 ? -0.475 1.838 -0.016 1.00 94.88 89 VAL A CA 1
ATOM 664 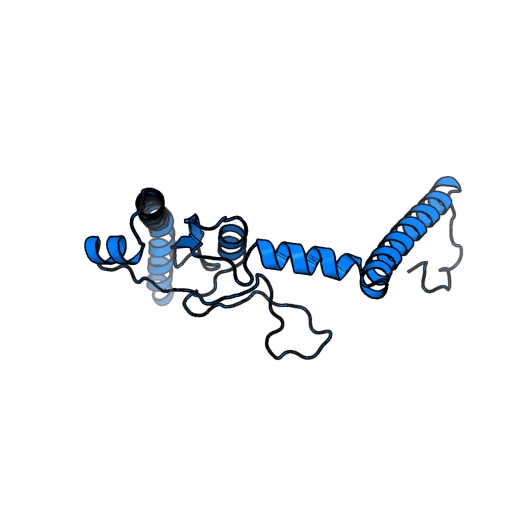C C . VAL A 1 89 ? 0.289 2.653 -1.058 1.00 94.88 89 VAL A C 1
ATOM 666 O O . VAL A 1 89 ? 0.665 3.789 -0.779 1.00 94.88 89 VAL A O 1
ATOM 669 N N . PHE A 1 90 ? 0.540 2.079 -2.237 1.00 93.94 90 PHE A N 1
ATOM 670 C CA . PHE A 1 90 ? 1.394 2.692 -3.262 1.00 93.94 90 PHE A CA 1
ATOM 671 C C . PHE A 1 90 ? 0.708 3.813 -4.057 1.00 93.94 90 PHE A C 1
ATOM 673 O O . PHE A 1 90 ? 1.400 4.578 -4.722 1.00 93.94 90 PHE A O 1
ATOM 680 N N . ASP A 1 91 ? -0.614 3.954 -3.939 1.00 95.31 91 ASP A N 1
ATOM 681 C CA . ASP A 1 91 ? -1.367 5.098 -4.472 1.00 95.31 91 ASP A CA 1
ATOM 682 C C . ASP A 1 91 ? -1.346 6.330 -3.533 1.00 95.31 91 ASP A C 1
ATOM 684 O O . ASP A 1 91 ? -1.882 7.381 -3.889 1.00 95.31 91 ASP A O 1
ATOM 688 N N . LEU A 1 92 ? -0.764 6.227 -2.328 1.00 95.19 92 LEU A N 1
ATOM 689 C CA . LEU A 1 92 ? -0.754 7.308 -1.334 1.00 95.19 92 LEU A CA 1
ATOM 690 C C . LEU A 1 92 ? 0.440 8.252 -1.470 1.00 95.19 92 LEU A C 1
ATOM 692 O O . LEU A 1 92 ? 1.569 7.845 -1.728 1.00 95.19 92 LEU A O 1
ATOM 696 N N . GLU A 1 93 ? 0.200 9.517 -1.129 1.00 92.50 93 GLU A N 1
ATOM 697 C CA . GLU A 1 93 ? 1.247 10.500 -0.820 1.00 92.50 93 GLU A CA 1
ATOM 698 C C . GLU A 1 93 ? 1.467 10.626 0.702 1.00 92.50 93 GLU A C 1
ATOM 700 O O . GLU A 1 93 ? 0.561 10.313 1.486 1.00 92.50 93 GLU A O 1
ATOM 705 N N . PRO A 1 94 ? 2.644 11.091 1.172 1.00 92.00 94 PRO A N 1
ATOM 706 C CA . PRO A 1 94 ? 2.895 11.285 2.599 1.00 92.00 94 PRO A CA 1
ATOM 707 C C . PRO A 1 94 ? 1.804 12.120 3.284 1.00 92.00 94 PRO A C 1
ATOM 709 O O . PRO A 1 94 ? 1.443 13.209 2.844 1.00 92.00 94 PRO A O 1
ATOM 712 N N . GLY A 1 95 ? 1.266 11.597 4.384 1.00 91.94 95 GLY A N 1
ATOM 713 C CA . GLY A 1 95 ? 0.153 12.185 5.127 1.00 91.94 95 GLY A CA 1
ATOM 714 C C . GLY A 1 95 ? -1.239 11.770 4.641 1.00 91.94 95 GLY A C 1
ATOM 715 O O . GLY A 1 95 ? -2.204 11.978 5.381 1.00 91.94 95 GLY A O 1
ATOM 716 N N . GLN A 1 96 ? -1.368 11.152 3.464 1.00 95.31 96 GLN A N 1
ATOM 717 C CA . GLN A 1 96 ? -2.635 10.590 3.003 1.00 95.31 96 GLN A CA 1
ATOM 718 C C . GLN A 1 96 ? -2.966 9.274 3.722 1.00 95.31 96 GLN A C 1
ATOM 720 O O . GLN A 1 96 ? -2.127 8.649 4.378 1.00 95.31 96 GLN A O 1
ATOM 725 N N . THR A 1 97 ? -4.233 8.871 3.615 1.00 97.25 97 THR A N 1
ATOM 726 C CA . THR A 1 97 ? -4.778 7.683 4.279 1.00 97.25 97 THR A CA 1
ATOM 727 C C . THR A 1 97 ? -5.580 6.831 3.304 1.00 97.25 97 THR A C 1
ATOM 729 O O . THR A 1 97 ? -6.210 7.368 2.393 1.00 97.25 97 THR A O 1
ATOM 732 N N . ALA A 1 98 ? -5.580 5.518 3.521 1.00 96.94 98 ALA A N 1
ATOM 733 C CA . ALA A 1 98 ? -6.378 4.550 2.772 1.00 96.94 98 ALA A CA 1
ATOM 734 C C . ALA A 1 98 ? -6.984 3.497 3.704 1.00 96.94 98 ALA A C 1
ATOM 736 O O . ALA A 1 98 ? -6.592 3.360 4.864 1.00 96.94 98 ALA A O 1
ATOM 737 N N . VAL A 1 99 ? -7.932 2.729 3.169 1.00 97.62 99 VAL A N 1
ATOM 738 C CA . VAL A 1 99 ? -8.516 1.560 3.829 1.00 97.62 99 VAL A CA 1
ATOM 739 C C . VAL A 1 99 ? -8.522 0.399 2.851 1.00 97.62 99 VAL A C 1
ATOM 741 O O . VAL A 1 99 ? -8.986 0.554 1.721 1.00 97.62 99 VAL A O 1
ATOM 744 N N . ALA A 1 100 ? -8.039 -0.759 3.292 1.00 97.44 100 ALA A N 1
ATOM 745 C CA . ALA A 1 100 ? -7.988 -1.964 2.473 1.00 97.44 100 ALA A CA 1
ATOM 746 C C . ALA A 1 100 ? -8.111 -3.225 3.330 1.00 97.44 100 ALA A C 1
ATOM 748 O O . ALA A 1 100 ? -7.671 -3.260 4.483 1.00 97.44 100 ALA A O 1
ATOM 749 N N . PHE A 1 101 ? -8.708 -4.271 2.763 1.00 97.19 101 PHE A N 1
ATOM 750 C CA . PHE A 1 101 ? -8.645 -5.603 3.355 1.00 97.19 101 PHE A CA 1
ATOM 751 C C . PHE A 1 101 ? -7.384 -6.335 2.931 1.00 97.19 101 PHE A C 1
ATOM 753 O O . PHE A 1 101 ? -6.951 -6.215 1.790 1.00 97.19 101 PHE A O 1
ATOM 760 N N . ASN A 1 102 ? -6.868 -7.166 3.833 1.00 95.62 102 ASN A N 1
ATOM 761 C CA . ASN A 1 102 ? -5.899 -8.185 3.464 1.00 95.62 102 ASN A CA 1
ATOM 762 C C . ASN A 1 102 ? -6.498 -9.221 2.492 1.00 95.62 102 ASN A C 1
ATOM 764 O O . ASN A 1 102 ? -7.721 -9.340 2.376 1.00 95.62 102 ASN A O 1
ATOM 768 N N . GLU A 1 103 ? -5.652 -10.019 1.843 1.00 94.88 103 GLU A N 1
ATOM 769 C CA . GLU A 1 103 ? -6.056 -10.979 0.803 1.00 94.88 103 GLU A CA 1
ATOM 770 C C . GLU A 1 103 ? -7.200 -11.928 1.241 1.00 94.88 103 GLU A C 1
ATOM 772 O O . GLU A 1 103 ? -8.211 -12.022 0.538 1.00 94.88 103 GLU A O 1
ATOM 777 N N . PRO A 1 104 ? -7.157 -12.585 2.425 1.00 94.31 104 PRO A N 1
ATOM 778 C CA . PRO A 1 104 ? -8.263 -13.439 2.876 1.00 94.31 104 PRO A CA 1
ATOM 779 C C . PRO A 1 104 ? -9.494 -12.660 3.391 1.00 94.31 104 PRO A C 1
ATOM 781 O O . PRO A 1 104 ? -10.503 -13.270 3.772 1.00 94.31 104 PRO A O 1
ATOM 784 N N . LYS A 1 105 ? -9.445 -11.321 3.411 1.00 94.56 105 LYS A N 1
ATOM 785 C CA . LYS A 1 105 ? -10.487 -10.414 3.922 1.00 94.56 105 LYS A CA 1
ATOM 786 C C . LYS A 1 105 ? -10.909 -10.746 5.350 1.00 94.56 105 LYS A C 1
ATOM 788 O O . LYS A 1 105 ? -12.106 -10.821 5.658 1.00 94.56 105 LYS A O 1
ATOM 793 N N . THR A 1 106 ? -9.910 -10.993 6.189 1.00 92.88 106 THR A N 1
ATOM 794 C CA . THR A 1 106 ? -10.040 -11.270 7.625 1.00 92.88 106 THR A CA 1
ATOM 795 C C . THR A 1 106 ? -9.650 -10.068 8.477 1.00 92.88 106 THR A C 1
ATOM 797 O O . THR A 1 106 ? -10.173 -9.932 9.579 1.00 92.88 106 THR A O 1
ATOM 800 N N . VAL A 1 107 ? -8.791 -9.183 7.962 1.00 93.88 107 VAL A N 1
ATOM 801 C CA . VAL A 1 107 ? -8.340 -7.956 8.632 1.00 93.88 107 VAL A CA 1
ATOM 802 C C . VAL A 1 107 ? -8.540 -6.771 7.692 1.00 93.88 107 VAL A C 1
ATOM 804 O O . VAL A 1 107 ? -8.179 -6.835 6.517 1.00 93.88 107 VAL A O 1
ATOM 807 N N . CYS A 1 108 ? -9.140 -5.698 8.209 1.00 95.94 108 CYS A N 1
ATOM 808 C CA . CYS A 1 108 ? -9.282 -4.425 7.508 1.00 95.94 108 CYS A CA 1
ATOM 809 C C . CYS A 1 108 ? -8.309 -3.419 8.118 1.00 95.94 108 CYS A C 1
ATOM 811 O O . CYS A 1 108 ? -8.384 -3.147 9.316 1.00 95.94 108 CYS A O 1
ATOM 813 N N . TYR A 1 109 ? -7.411 -2.880 7.304 1.00 96.38 109 TYR A N 1
ATOM 814 C CA . TYR A 1 109 ? -6.401 -1.927 7.738 1.00 96.38 109 TYR A CA 1
ATOM 815 C C . TYR A 1 109 ? -6.856 -0.495 7.469 1.00 96.38 109 TYR A C 1
ATOM 817 O O . TYR A 1 109 ? -7.328 -0.187 6.375 1.00 96.38 109 TYR A O 1
ATOM 825 N N . ALA A 1 110 ? -6.662 0.384 8.454 1.00 96.62 110 ALA A N 1
ATOM 826 C CA . ALA A 1 110 ? -6.637 1.830 8.260 1.00 96.62 110 ALA A CA 1
ATOM 827 C C . ALA A 1 110 ? -5.173 2.261 8.135 1.00 96.62 110 ALA A C 1
ATOM 829 O O . ALA A 1 110 ? -4.387 2.107 9.069 1.00 96.62 110 ALA A O 1
ATOM 830 N N . ILE A 1 111 ? -4.800 2.755 6.963 1.00 96.12 111 ILE A N 1
ATOM 831 C CA . ILE A 1 111 ? -3.411 2.974 6.567 1.00 96.12 111 ILE A CA 1
ATOM 832 C C . ILE A 1 111 ? -3.162 4.475 6.489 1.00 96.12 111 ILE A C 1
ATOM 834 O O . ILE A 1 111 ? -3.992 5.215 5.962 1.00 96.12 111 ILE A O 1
ATOM 838 N N . ARG A 1 112 ? -2.004 4.923 6.975 1.00 95.81 112 ARG A N 1
ATOM 839 C CA . ARG A 1 112 ? -1.492 6.282 6.773 1.00 95.81 112 ARG A CA 1
ATOM 840 C C . ARG A 1 112 ? -0.060 6.205 6.269 1.00 95.81 112 ARG A C 1
ATOM 842 O O . ARG A 1 112 ? 0.784 5.620 6.946 1.00 95.81 112 ARG A O 1
ATOM 849 N N . LEU A 1 113 ? 0.225 6.830 5.130 1.00 94.81 113 LEU A N 1
ATOM 850 C CA . LEU A 1 113 ? 1.600 6.917 4.650 1.00 94.81 113 LEU A CA 1
ATOM 851 C C . LEU A 1 113 ? 2.356 7.974 5.465 1.00 94.81 113 LEU A C 1
ATOM 853 O O . LEU A 1 113 ? 1.943 9.132 5.528 1.00 94.81 113 LEU A O 1
ATOM 857 N N . VAL A 1 114 ? 3.444 7.570 6.122 1.00 92.44 114 VAL A N 1
ATOM 858 C CA . VAL A 1 114 ? 4.259 8.465 6.962 1.00 92.44 114 VAL A CA 1
ATOM 859 C C . VAL A 1 114 ? 5.309 9.188 6.123 1.00 92.44 114 VAL A C 1
ATOM 861 O O . VAL A 1 114 ? 5.397 10.412 6.164 1.00 92.44 114 VAL A O 1
ATOM 864 N N . SER A 1 115 ? 6.091 8.431 5.360 1.00 91.19 115 SER A N 1
ATOM 865 C CA . SER A 1 115 ? 7.194 8.927 4.540 1.00 91.19 115 SER A CA 1
ATOM 866 C C . SER A 1 115 ? 7.545 7.909 3.457 1.00 91.19 115 SER A C 1
ATOM 868 O O . SER A 1 115 ? 7.194 6.735 3.570 1.00 91.19 115 SER A O 1
ATOM 870 N N . LEU A 1 116 ? 8.258 8.368 2.430 1.00 90.88 116 LEU A N 1
ATOM 871 C CA . LEU A 1 116 ? 8.909 7.519 1.435 1.00 90.88 116 LEU A CA 1
ATOM 872 C C . LEU A 1 116 ? 10.391 7.369 1.799 1.00 90.88 116 LEU A C 1
ATOM 874 O O . LEU A 1 116 ? 10.998 8.314 2.305 1.00 90.88 116 LEU A O 1
ATOM 878 N N . GLU A 1 117 ? 10.958 6.191 1.548 1.00 90.06 117 GLU A N 1
ATOM 879 C CA . GLU A 1 117 ? 12.388 5.918 1.708 1.00 90.06 117 GLU A CA 1
ATOM 880 C C . GLU A 1 117 ? 12.914 5.227 0.436 1.00 90.06 117 GLU 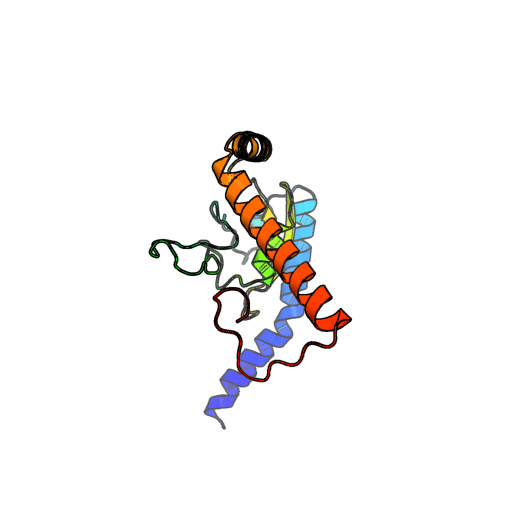A C 1
ATOM 882 O O . GLU A 1 117 ? 12.533 4.080 0.179 1.00 90.06 117 GLU A O 1
ATOM 887 N N . PRO A 1 118 ? 13.779 5.873 -0.374 1.00 88.75 118 PRO A N 1
ATOM 888 C CA . PRO A 1 118 ? 14.283 7.252 -0.266 1.00 88.75 118 PRO A CA 1
ATOM 889 C C . PRO A 1 118 ? 13.186 8.321 -0.393 1.00 88.75 118 PRO A C 1
ATOM 891 O O . PRO A 1 118 ? 12.088 8.031 -0.868 1.00 88.75 118 PRO A O 1
ATOM 894 N N . ASP A 1 119 ? 13.485 9.558 0.013 1.00 88.25 119 ASP A N 1
ATOM 895 C CA . ASP A 1 119 ? 12.535 10.661 -0.157 1.00 88.25 119 ASP A CA 1
ATOM 896 C C . ASP A 1 119 ? 12.320 11.023 -1.640 1.00 88.25 119 ASP A C 1
ATOM 898 O O . ASP A 1 119 ? 13.063 10.616 -2.536 1.00 88.25 119 ASP A O 1
ATOM 902 N N . ASP A 1 120 ? 11.276 11.804 -1.911 1.00 83.50 120 ASP A N 1
ATOM 903 C CA . ASP A 1 120 ? 10.845 12.113 -3.277 1.00 83.50 120 ASP A CA 1
ATOM 904 C C . ASP A 1 120 ? 11.887 12.921 -4.080 1.00 83.50 120 ASP A C 1
ATOM 906 O O . ASP A 1 120 ? 11.964 12.812 -5.305 1.00 83.50 120 ASP A O 1
ATOM 910 N N . ALA A 1 121 ? 12.722 13.720 -3.406 1.00 87.62 121 ALA A N 1
ATOM 911 C CA . ALA A 1 121 ? 13.801 14.460 -4.056 1.00 87.62 121 ALA A CA 1
ATOM 912 C C . ALA A 1 121 ? 14.933 13.511 -4.469 1.00 87.62 121 ALA A C 1
ATOM 914 O O . ALA A 1 121 ? 15.380 13.539 -5.615 1.00 87.62 121 ALA A O 1
ATOM 915 N N . GLN A 1 122 ? 15.321 12.601 -3.576 1.00 89.75 122 GLN A N 1
ATOM 916 C CA . GLN A 1 122 ? 16.315 11.570 -3.860 1.00 89.75 122 GLN A CA 1
ATOM 917 C C . GLN A 1 122 ? 15.851 10.609 -4.955 1.00 89.75 122 GLN A C 1
ATOM 919 O O . GLN A 1 122 ? 16.648 10.225 -5.809 1.00 89.75 122 GLN A O 1
ATOM 924 N N . LEU A 1 123 ? 14.569 10.236 -4.976 1.00 85.56 123 LEU A N 1
ATOM 925 C CA . LEU A 1 123 ? 13.999 9.419 -6.049 1.00 85.56 123 LEU A CA 1
ATOM 926 C C . LEU A 1 123 ? 14.101 10.120 -7.411 1.00 85.56 123 LEU A C 1
ATOM 928 O O . LEU A 1 123 ? 14.482 9.483 -8.397 1.00 85.56 123 LEU A O 1
ATOM 932 N N . LYS A 1 124 ? 13.829 11.431 -7.471 1.00 86.69 124 LYS A N 1
ATOM 933 C CA . LYS A 1 124 ? 14.007 12.235 -8.694 1.00 86.69 124 LYS A CA 1
ATOM 934 C C . LYS A 1 124 ? 15.467 12.291 -9.124 1.00 86.69 124 LYS A C 1
ATOM 936 O O . LYS A 1 124 ? 15.751 12.082 -10.303 1.00 86.69 124 LYS A O 1
ATOM 941 N N . ASP A 1 125 ? 16.385 12.500 -8.188 1.00 90.62 125 ASP A N 1
ATOM 942 C CA . ASP A 1 125 ? 17.819 12.522 -8.478 1.00 90.62 125 ASP A CA 1
ATOM 943 C C . ASP A 1 125 ? 18.311 11.165 -8.996 1.00 90.62 125 ASP A C 1
ATOM 945 O O . ASP A 1 125 ? 19.033 11.109 -9.991 1.00 90.62 125 ASP A O 1
ATOM 949 N N . LEU A 1 126 ? 17.871 10.058 -8.386 1.00 86.69 126 LEU A N 1
ATOM 950 C CA . LEU A 1 126 ? 18.177 8.700 -8.846 1.00 86.69 126 LEU A CA 1
ATOM 951 C C . LEU A 1 126 ? 17.624 8.437 -10.250 1.00 86.69 126 LEU A C 1
ATOM 953 O O . LEU A 1 126 ? 18.318 7.851 -11.085 1.00 86.69 126 LEU A O 1
ATOM 957 N N . PHE A 1 127 ? 16.399 8.885 -10.528 1.00 84.69 127 PHE A N 1
ATOM 958 C CA . PHE A 1 127 ? 15.801 8.776 -11.854 1.00 84.69 127 PHE A CA 1
ATOM 959 C C . PHE A 1 127 ? 16.612 9.558 -12.892 1.00 84.69 127 PHE A C 1
ATOM 961 O O . PHE A 1 127 ? 17.010 8.989 -13.910 1.00 84.69 127 PHE A O 1
ATOM 968 N N . LEU A 1 128 ? 16.943 10.823 -12.619 1.00 87.75 128 LEU A N 1
ATOM 969 C CA . LEU A 1 128 ? 17.755 11.648 -13.515 1.00 87.75 128 LEU A CA 1
ATOM 970 C C . LEU A 1 128 ? 19.158 11.066 -13.709 1.00 87.75 128 LEU A C 1
ATOM 972 O O . LEU A 1 128 ? 19.626 10.974 -14.843 1.00 87.75 128 LEU A O 1
ATOM 976 N N . ALA A 1 129 ? 19.807 10.594 -12.644 1.00 84.81 129 ALA A N 1
ATOM 977 C CA . ALA A 1 129 ? 21.101 9.925 -12.731 1.00 84.81 129 ALA A CA 1
ATOM 978 C C . ALA A 1 129 ? 21.031 8.662 -13.603 1.00 84.81 129 ALA A C 1
ATOM 980 O O . ALA A 1 129 ? 21.952 8.395 -14.373 1.00 84.81 129 ALA A O 1
ATOM 981 N N . SER A 1 130 ? 19.923 7.913 -13.549 1.00 78.19 130 SER A N 1
ATOM 982 C CA . SER A 1 130 ? 19.737 6.717 -14.378 1.00 78.19 130 SER A CA 1
ATOM 983 C C . SER A 1 130 ? 19.688 7.026 -15.879 1.00 78.19 130 SER A C 1
ATOM 985 O O . SER A 1 130 ? 20.162 6.217 -16.675 1.00 78.19 130 SER A O 1
ATOM 987 N N . THR A 1 131 ? 19.209 8.215 -16.270 1.00 72.94 131 THR A N 1
ATOM 988 C CA . THR A 1 131 ? 19.217 8.663 -17.678 1.00 72.94 131 THR A CA 1
ATOM 989 C C . THR A 1 131 ? 20.623 8.933 -18.211 1.00 72.94 131 THR A C 1
ATOM 991 O O . THR A 1 131 ? 20.838 8.925 -19.419 1.00 72.94 131 THR A O 1
ATOM 994 N N . GLN A 1 132 ? 21.594 9.150 -17.322 1.00 76.50 132 GLN A N 1
ATOM 995 C CA . GLN A 1 132 ? 22.989 9.376 -17.690 1.00 76.50 132 GLN A CA 1
ATOM 996 C C . GLN A 1 132 ? 23.766 8.068 -17.888 1.00 76.50 132 GLN A C 1
ATOM 998 O O . GLN A 1 132 ? 24.924 8.125 -18.292 1.00 76.50 132 GLN A O 1
ATOM 1003 N N . ASP A 1 133 ? 23.166 6.900 -17.611 1.00 78.31 133 ASP A N 1
ATOM 1004 C CA . ASP A 1 133 ? 23.763 5.589 -17.885 1.00 78.31 133 ASP A CA 1
ATOM 1005 C C . ASP A 1 133 ? 23.234 5.029 -19.218 1.00 78.31 133 ASP A C 1
ATOM 1007 O O . ASP A 1 133 ? 22.121 4.487 -19.270 1.00 78.31 133 ASP A O 1
ATOM 1011 N N . PRO A 1 134 ? 24.032 5.081 -20.305 1.00 73.62 134 PRO A N 1
ATOM 1012 C CA . PRO A 1 134 ? 23.605 4.595 -21.611 1.00 73.62 134 PRO A CA 1
ATOM 1013 C C . PRO A 1 134 ? 23.224 3.113 -21.603 1.00 73.62 134 PRO A C 1
ATOM 1015 O O . PRO A 1 134 ? 22.441 2.690 -22.444 1.00 73.62 134 PRO A O 1
ATOM 1018 N N . ARG A 1 135 ? 23.740 2.312 -20.656 1.00 76.31 135 ARG A N 1
ATOM 1019 C CA . ARG A 1 135 ? 23.428 0.877 -20.570 1.00 76.31 135 ARG A CA 1
ATOM 1020 C C . ARG A 1 135 ? 21.990 0.623 -20.137 1.00 76.31 135 ARG A C 1
ATOM 1022 O O . ARG A 1 135 ? 21.383 -0.334 -20.599 1.00 76.31 135 ARG A O 1
ATOM 1029 N N . ARG A 1 136 ? 21.439 1.467 -19.260 1.00 70.12 136 ARG A N 1
ATOM 1030 C CA . ARG A 1 136 ? 20.051 1.333 -18.791 1.00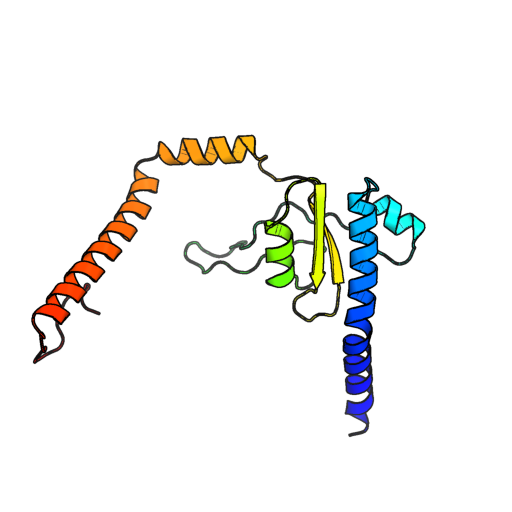 70.12 136 ARG A CA 1
ATOM 1031 C C . ARG A 1 136 ? 19.058 1.780 -19.852 1.00 70.12 136 ARG A C 1
ATOM 1033 O O . ARG A 1 136 ? 18.033 1.132 -20.031 1.00 70.12 136 ARG A O 1
ATOM 1040 N N . LEU A 1 137 ? 19.399 2.844 -20.579 1.00 71.69 137 LEU A N 1
ATOM 1041 C CA . LEU A 1 137 ? 18.637 3.281 -21.745 1.00 71.69 137 LEU A CA 1
ATOM 1042 C C . LEU A 1 137 ? 18.707 2.257 -22.882 1.00 71.69 137 LEU A C 1
ATOM 1044 O O . LEU A 1 137 ? 17.696 2.029 -23.533 1.00 71.69 137 LEU A O 1
ATOM 1048 N N . ALA A 1 138 ? 19.857 1.603 -23.085 1.00 77.50 138 ALA A N 1
ATOM 1049 C CA . ALA A 1 138 ? 20.017 0.572 -24.107 1.00 77.50 138 ALA A CA 1
ATOM 1050 C C . ALA A 1 138 ? 19.071 -0.616 -23.894 1.00 77.50 138 ALA A C 1
ATOM 1052 O O . ALA A 1 138 ? 18.474 -1.067 -24.858 1.00 77.50 138 ALA A O 1
ATOM 1053 N N . THR A 1 139 ? 18.860 -1.082 -22.657 1.00 74.38 139 THR A N 1
ATOM 1054 C CA . THR A 1 139 ? 17.912 -2.182 -22.397 1.00 74.38 139 THR A CA 1
ATOM 1055 C C . THR A 1 139 ? 16.473 -1.810 -22.766 1.00 74.38 139 THR A C 1
ATOM 1057 O O . THR A 1 139 ? 15.776 -2.611 -23.377 1.00 74.38 139 THR A O 1
ATOM 1060 N N . VAL A 1 140 ? 16.031 -0.592 -22.427 1.00 77.31 140 VAL A N 1
ATOM 1061 C CA . VAL A 1 140 ? 14.686 -0.106 -22.790 1.00 77.31 140 VAL A CA 1
ATOM 1062 C C . VAL A 1 140 ? 14.577 0.098 -24.302 1.00 77.31 140 VAL A C 1
ATOM 1064 O O . VAL A 1 140 ? 13.587 -0.294 -24.907 1.00 77.31 140 VAL A O 1
ATOM 1067 N N . ALA A 1 141 ? 15.614 0.665 -24.922 1.00 79.00 141 ALA A N 1
ATOM 1068 C CA . ALA A 1 141 ? 15.671 0.869 -26.364 1.00 79.00 141 ALA A CA 1
ATOM 1069 C C . ALA A 1 141 ? 15.689 -0.456 -27.144 1.00 79.00 141 ALA A C 1
ATOM 1071 O O . ALA A 1 141 ? 15.062 -0.537 -28.198 1.00 79.00 141 ALA A O 1
ATOM 1072 N N . ASP A 1 142 ? 16.370 -1.488 -26.643 1.00 81.88 142 ASP A N 1
ATOM 1073 C CA . ASP A 1 142 ? 16.390 -2.827 -27.241 1.00 81.88 142 ASP A CA 1
ATOM 1074 C C . ASP A 1 142 ? 14.998 -3.472 -27.206 1.00 81.88 142 ASP A C 1
ATOM 1076 O O . ASP A 1 142 ? 14.565 -4.046 -28.208 1.00 81.88 142 ASP A O 1
ATOM 1080 N N . ASP A 1 143 ? 14.278 -3.354 -26.086 1.00 82.69 143 ASP A N 1
ATOM 1081 C CA . ASP A 1 143 ? 12.908 -3.864 -25.958 1.00 82.69 143 ASP A CA 1
ATOM 1082 C C . ASP A 1 143 ? 11.929 -3.111 -26.874 1.00 82.69 143 ASP A C 1
ATOM 1084 O O . ASP A 1 143 ? 11.149 -3.744 -27.594 1.00 82.69 143 ASP A O 1
ATOM 1088 N N . ASP A 1 144 ? 12.016 -1.779 -26.934 1.00 82.88 144 ASP A N 1
ATOM 1089 C CA . ASP A 1 144 ? 11.219 -0.967 -27.864 1.00 82.88 144 ASP A CA 1
ATOM 1090 C C . ASP A 1 144 ? 11.534 -1.319 -29.324 1.00 82.88 144 ASP A C 1
ATOM 1092 O O . ASP A 1 144 ? 10.627 -1.497 -30.141 1.00 82.88 144 ASP A O 1
ATOM 1096 N N . THR A 1 145 ? 12.817 -1.477 -29.661 1.00 84.38 145 THR A N 1
ATOM 1097 C CA . THR A 1 145 ? 13.251 -1.826 -31.020 1.00 84.38 145 THR A CA 1
ATOM 1098 C C . THR A 1 145 ? 12.741 -3.208 -31.424 1.00 84.38 145 THR A C 1
ATOM 1100 O O . THR A 1 145 ? 12.260 -3.361 -32.549 1.00 84.38 145 THR A O 1
ATOM 1103 N N . ARG A 1 146 ? 12.775 -4.199 -30.516 1.00 84.38 146 ARG A N 1
ATOM 1104 C CA . ARG A 1 146 ? 12.160 -5.519 -30.748 1.00 84.38 146 ARG A CA 1
ATOM 1105 C C . ARG A 1 146 ? 10.666 -5.401 -31.011 1.00 84.38 146 ARG A C 1
ATOM 1107 O O . ARG A 1 146 ? 10.193 -5.907 -32.021 1.00 84.38 146 ARG A O 1
ATOM 1114 N N . SER A 1 147 ? 9.943 -4.687 -30.153 1.00 86.00 147 SER A N 1
ATOM 1115 C CA . SER A 1 147 ? 8.492 -4.510 -30.281 1.00 86.00 147 SER A CA 1
ATOM 1116 C C . SER A 1 147 ? 8.101 -3.867 -31.620 1.00 86.00 147 SER A C 1
ATOM 1118 O O . SER A 1 147 ? 7.202 -4.346 -32.320 1.00 86.00 147 SER A O 1
ATOM 1120 N N . VAL A 1 148 ? 8.820 -2.815 -32.030 1.00 86.81 148 VAL A N 1
ATOM 1121 C CA . VAL A 1 148 ? 8.609 -2.145 -33.322 1.00 86.81 148 VAL A CA 1
ATOM 1122 C C . VAL A 1 148 ? 8.908 -3.082 -34.490 1.00 86.81 148 VAL A C 1
ATOM 1124 O O . VAL A 1 148 ? 8.135 -3.123 -35.451 1.00 86.81 148 VAL A O 1
ATOM 1127 N N . TYR A 1 149 ? 10.007 -3.835 -34.424 1.00 86.81 149 TYR A N 1
ATOM 1128 C CA . TYR A 1 149 ? 10.382 -4.784 -35.468 1.00 86.81 149 TYR A CA 1
ATOM 1129 C C . TYR A 1 149 ? 9.360 -5.919 -35.612 1.00 86.81 149 TYR A C 1
ATOM 1131 O O . TYR A 1 149 ? 8.922 -6.196 -36.730 1.00 86.81 149 TYR A O 1
ATOM 1139 N N . ASP A 1 150 ? 8.909 -6.507 -34.503 1.00 87.56 150 ASP A N 1
ATOM 1140 C CA . ASP A 1 150 ? 7.893 -7.565 -34.490 1.00 87.56 150 ASP A CA 1
ATOM 1141 C C . ASP A 1 150 ? 6.565 -7.061 -35.067 1.00 87.56 150 ASP A C 1
ATOM 1143 O O . ASP A 1 150 ? 5.945 -7.713 -35.915 1.00 87.56 150 ASP A O 1
ATOM 1147 N N . GLY A 1 151 ? 6.145 -5.855 -34.669 1.00 88.56 151 GLY A N 1
ATOM 1148 C CA . GLY A 1 151 ? 4.956 -5.199 -35.211 1.00 88.56 151 GLY A CA 1
ATOM 1149 C C . GLY A 1 151 ? 5.070 -4.919 -36.713 1.00 88.56 151 GLY A C 1
ATOM 1150 O O . GLY A 1 151 ? 4.139 -5.198 -37.476 1.00 88.56 151 GLY A O 1
ATOM 1151 N N . TRP A 1 152 ? 6.222 -4.419 -37.164 1.00 90.19 152 TRP A N 1
ATOM 1152 C CA . TRP A 1 152 ? 6.506 -4.192 -38.581 1.00 90.19 152 TRP A CA 1
ATOM 1153 C C . TRP A 1 152 ? 6.480 -5.499 -39.382 1.00 90.19 152 TRP A C 1
ATOM 1155 O O . TRP A 1 152 ? 5.783 -5.570 -40.400 1.00 90.19 152 TRP A O 1
ATOM 1165 N N . MET A 1 153 ? 7.152 -6.547 -38.901 1.00 88.31 153 MET A N 1
ATOM 1166 C CA . MET A 1 153 ? 7.186 -7.868 -39.532 1.00 88.31 153 MET A CA 1
ATOM 1167 C C . MET A 1 153 ? 5.778 -8.453 -39.654 1.00 88.31 153 MET A C 1
ATOM 1169 O O . MET A 1 153 ? 5.359 -8.849 -40.745 1.00 88.31 153 MET A O 1
ATOM 1173 N N . LYS A 1 154 ? 5.002 -8.424 -38.565 1.00 88.81 154 LYS A N 1
ATOM 1174 C CA . LYS A 1 154 ? 3.603 -8.866 -38.553 1.00 88.81 154 LYS A CA 1
ATOM 1175 C C . LYS A 1 154 ? 2.766 -8.114 -39.589 1.00 88.81 154 LYS A C 1
ATOM 1177 O O . LYS A 1 154 ? 2.041 -8.744 -40.357 1.00 88.81 154 LYS A O 1
ATOM 1182 N N . SER A 1 155 ? 2.931 -6.793 -39.683 1.00 90.25 155 SER A N 1
ATOM 1183 C CA . SER A 1 155 ? 2.203 -5.971 -40.658 1.00 90.25 155 SER A CA 1
ATOM 1184 C C . SER A 1 155 ? 2.515 -6.343 -42.115 1.00 90.25 155 SER A C 1
ATOM 1186 O O . SER A 1 155 ? 1.627 -6.303 -42.969 1.00 90.25 155 SER A O 1
ATOM 1188 N N . ILE A 1 156 ? 3.761 -6.732 -42.417 1.00 89.94 156 ILE A N 1
ATOM 1189 C CA . ILE A 1 156 ? 4.164 -7.199 -43.751 1.00 89.94 156 ILE A CA 1
ATOM 1190 C C . ILE A 1 156 ? 3.523 -8.553 -44.045 1.00 89.94 156 ILE A C 1
ATOM 1192 O O . ILE A 1 156 ? 2.945 -8.733 -45.119 1.00 89.94 156 ILE A O 1
ATOM 1196 N N . LEU A 1 157 ? 3.600 -9.491 -43.098 1.00 87.75 157 LEU A N 1
ATOM 1197 C CA . LEU A 1 157 ? 3.028 -10.829 -43.259 1.00 87.75 157 LEU A CA 1
ATOM 1198 C C . LEU A 1 157 ? 1.517 -10.770 -43.511 1.00 87.75 157 LEU A C 1
ATOM 1200 O O . LEU A 1 157 ? 1.024 -11.448 -44.414 1.00 87.75 157 LEU A O 1
ATOM 1204 N N . GLU A 1 158 ? 0.806 -9.914 -42.775 1.00 89.94 158 GLU A N 1
ATOM 1205 C CA . GLU A 1 158 ? -0.629 -9.676 -42.957 1.00 89.94 158 GLU A CA 1
ATOM 1206 C C . GLU A 1 158 ? -0.933 -9.017 -44.309 1.00 89.94 158 GLU A C 1
ATOM 1208 O O . GLU A 1 158 ? -1.775 -9.514 -45.058 1.00 89.94 158 GLU A O 1
ATOM 1213 N N . ARG A 1 159 ? -0.216 -7.941 -44.670 1.00 91.50 159 ARG A N 1
ATOM 1214 C CA . ARG A 1 159 ? -0.436 -7.204 -45.929 1.00 91.50 159 ARG A CA 1
ATOM 1215 C C . ARG A 1 159 ? -0.303 -8.089 -47.163 1.00 91.50 159 ARG A C 1
ATOM 1217 O O . ARG A 1 159 ? -1.059 -7.921 -48.116 1.00 91.50 159 ARG A O 1
ATOM 1224 N N . TYR A 1 160 ? 0.673 -8.992 -47.163 1.00 91.25 160 TYR A N 1
ATOM 1225 C CA . TYR A 1 160 ? 0.941 -9.877 -48.296 1.00 91.25 160 TYR A CA 1
ATOM 1226 C C . TYR A 1 160 ? 0.278 -11.254 -48.164 1.00 91.25 160 TYR A C 1
ATOM 1228 O O . TYR A 1 160 ? 0.550 -12.125 -48.990 1.00 91.25 160 TYR A O 1
ATOM 1236 N N . ALA A 1 161 ? -0.586 -11.452 -47.158 1.00 88.88 161 ALA A N 1
ATOM 1237 C CA . ALA A 1 161 ? -1.282 -12.713 -46.889 1.00 88.88 161 ALA A CA 1
ATOM 1238 C C . ALA A 1 161 ? -0.334 -13.927 -46.934 1.00 88.88 161 ALA A C 1
ATOM 1240 O O . ALA A 1 161 ? -0.609 -14.948 -47.576 1.00 88.88 161 ALA A O 1
ATOM 1241 N N . VAL A 1 162 ? 0.832 -13.786 -46.297 1.00 83.19 162 VAL A N 1
ATOM 1242 C CA . VAL A 1 162 ? 1.901 -14.782 -46.377 1.00 83.19 162 VAL A CA 1
ATOM 1243 C C . VAL A 1 162 ? 1.440 -16.077 -45.717 1.00 83.19 162 VAL A C 1
ATOM 1245 O O . VAL A 1 162 ? 1.095 -16.107 -44.538 1.00 83.19 162 VAL A O 1
ATOM 1248 N N . SER A 1 163 ? 1.475 -17.169 -46.481 1.00 81.06 163 SER A N 1
ATOM 1249 C CA . SER A 1 163 ? 1.226 -18.520 -45.980 1.00 81.06 163 SER A CA 1
ATOM 1250 C C . SER A 1 163 ? 2.515 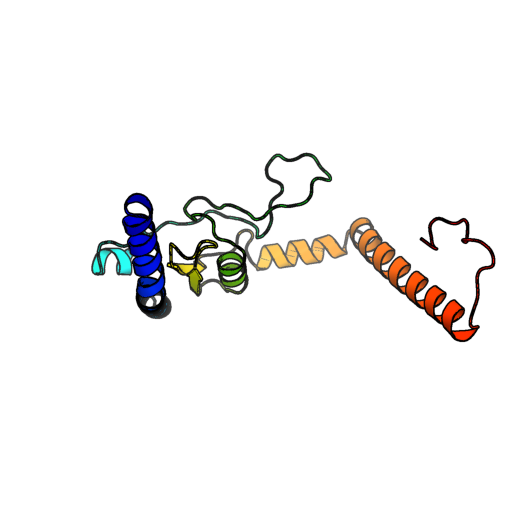-19.334 -46.003 1.00 81.06 163 SER A C 1
ATOM 1252 O O . SER A 1 163 ? 3.142 -19.550 -47.044 1.00 81.06 163 SER A O 1
ATOM 1254 N N . TRP A 1 164 ? 2.930 -19.793 -44.828 1.00 80.50 164 TRP A N 1
ATOM 1255 C CA . TRP A 1 164 ? 4.132 -20.600 -44.686 1.00 80.50 164 TRP A CA 1
ATOM 1256 C C . TRP A 1 164 ? 3.827 -22.059 -45.034 1.00 80.50 164 TRP A C 1
ATOM 1258 O O . TRP A 1 164 ? 3.054 -22.725 -44.354 1.00 80.50 164 TRP A O 1
ATOM 1268 N N . LYS A 1 165 ? 4.468 -22.593 -46.081 1.00 81.75 165 LYS A N 1
ATOM 1269 C CA . LYS A 1 165 ? 4.379 -24.028 -46.434 1.00 81.75 165 LYS A CA 1
ATOM 1270 C C . LYS A 1 165 ? 5.152 -24.937 -45.466 1.00 81.75 165 LYS A C 1
ATOM 1272 O O . LYS A 1 165 ? 5.008 -26.155 -45.507 1.00 81.75 165 LYS A O 1
ATOM 1277 N N . ARG A 1 166 ? 6.001 -24.343 -44.627 1.00 77.38 166 ARG A N 1
ATOM 1278 C CA . ARG A 1 166 ? 6.777 -24.969 -43.555 1.00 77.38 166 ARG A CA 1
ATOM 1279 C C . ARG A 1 166 ? 7.051 -23.903 -42.506 1.00 77.38 166 ARG A C 1
ATOM 1281 O O . ARG A 1 166 ? 7.316 -22.768 -42.893 1.00 77.38 166 ARG A O 1
ATOM 1288 N N . GLU A 1 167 ? 7.038 -24.273 -41.228 1.00 72.75 167 GLU A N 1
ATOM 1289 C CA . GLU A 1 167 ? 7.392 -23.343 -40.155 1.00 72.75 167 GLU A CA 1
ATOM 1290 C C . GLU A 1 167 ? 8.728 -22.643 -40.446 1.00 72.75 167 GLU A C 1
ATOM 1292 O O . GLU A 1 167 ? 9.726 -23.320 -40.754 1.00 72.75 167 GLU A O 1
ATOM 1297 N N . PRO A 1 168 ? 8.753 -21.302 -40.381 1.00 68.44 168 PRO A N 1
ATOM 1298 C CA . PRO A 1 168 ? 9.973 -20.551 -40.580 1.00 68.44 168 PRO A CA 1
ATOM 1299 C C . PRO A 1 168 ? 10.985 -20.918 -39.492 1.00 68.44 168 PRO A C 1
ATOM 1301 O O . PRO A 1 168 ? 10.674 -21.019 -38.307 1.00 68.44 168 PRO A O 1
ATOM 1304 N N . ARG A 1 169 ? 12.228 -21.161 -39.910 1.00 60.59 169 ARG A N 1
ATOM 1305 C CA . ARG A 1 169 ? 13.328 -21.483 -39.000 1.00 60.59 169 ARG A CA 1
ATOM 1306 C C . ARG A 1 169 ? 14.126 -20.215 -38.732 1.00 60.59 169 ARG A C 1
ATOM 1308 O O . ARG A 1 169 ? 15.032 -19.890 -39.490 1.00 60.59 169 ARG A O 1
ATOM 1315 N N . GLY A 1 170 ? 13.768 -19.526 -37.655 1.00 57.75 170 GLY A N 1
ATOM 1316 C CA . GLY A 1 170 ? 14.481 -18.375 -37.113 1.00 57.75 170 GLY A CA 1
ATOM 1317 C C . GLY A 1 170 ? 13.969 -18.055 -35.703 1.00 57.75 170 GLY A C 1
ATOM 1318 O O . GLY A 1 170 ? 12.814 -18.362 -35.410 1.00 57.75 170 GLY A O 1
ATOM 1319 N N . PRO A 1 171 ? 14.807 -17.492 -34.817 1.00 55.44 171 PRO A N 1
ATOM 1320 C CA . PRO A 1 171 ? 14.405 -17.150 -33.451 1.00 55.44 171 PRO A CA 1
ATOM 1321 C C . PRO A 1 171 ? 13.358 -16.025 -33.382 1.00 55.44 171 PRO A C 1
ATOM 1323 O O . PRO A 1 171 ? 12.692 -15.903 -32.367 1.00 55.44 171 PRO A O 1
ATOM 1326 N N . GLU A 1 172 ? 13.184 -15.250 -34.455 1.00 52.22 172 GLU A N 1
ATOM 1327 C CA . GLU A 1 172 ? 12.343 -14.038 -34.506 1.00 52.22 172 GLU A CA 1
ATOM 1328 C C . GLU A 1 172 ? 10.920 -14.292 -35.044 1.00 52.22 172 GLU A C 1
ATOM 1330 O O . GLU A 1 172 ? 10.175 -13.362 -35.322 1.00 52.22 172 GLU A O 1
ATOM 1335 N N . LEU A 1 173 ? 10.554 -15.559 -35.270 1.00 52.97 173 LEU A N 1
ATOM 1336 C CA . LEU A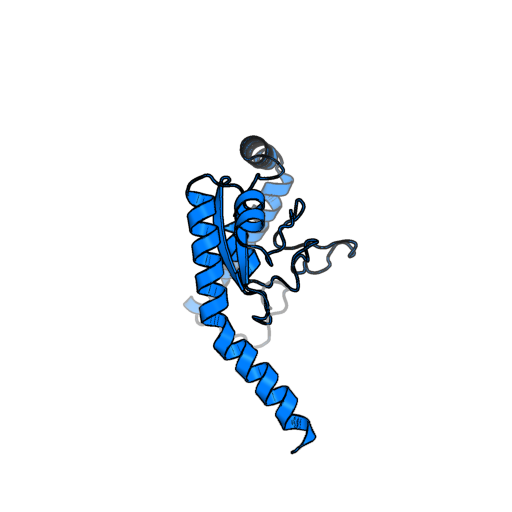 1 173 ? 9.272 -15.961 -35.870 1.00 52.97 173 LEU A CA 1
ATOM 1337 C C . LEU A 1 173 ? 8.559 -17.064 -35.060 1.00 52.97 173 LEU A C 1
ATOM 1339 O O . LEU A 1 173 ? 7.698 -17.757 -35.606 1.00 52.97 173 LEU A O 1
ATOM 1343 N N . ARG A 1 174 ? 8.946 -17.254 -33.790 1.00 47.94 174 ARG A N 1
ATOM 1344 C CA . ARG A 1 174 ? 8.272 -18.129 -32.816 1.00 47.94 174 ARG A CA 1
ATOM 1345 C C . ARG A 1 174 ? 7.519 -17.320 -31.778 1.00 47.94 174 ARG A C 1
ATOM 1347 O O . ARG A 1 174 ? 8.086 -16.304 -31.336 1.00 47.94 174 ARG A O 1
#

Radius of gyration: 24.74 Å; Cα contacts (8 Å, |Δi|>4): 148; chains: 1; bounding box: 46×48×71 Å

Foldseek 3Di:
DVVCPVVVVVVVVLVVCLVVLQVVLVVLQVVLLVPDDSVRVCVVPDPDDDDDFDADDQWDCPPPDPPDDTDGDDTPPDDQQPPFNSVQQVVDDASHWDWGAHPVRNHIHTDHHHAHVVHPVVVVVVVVVLVVDVVSVVVVVVVVVLVVVLVVVVVVCVVVVDDDPDQDPDPSRD